Protein AF-A0A530GIB8-F1 (afdb_monomer)

Secondary structure (DSSP, 8-state):
--SSSEEE-S---SS--HHHHHHHHHHT------S-----HHHHHHHHHHH-HHHHHHHHHHHHT-EEETTEEE--HHHHTTS----HIIIIITT-SS-EEE---S----

Sequence (110 aa):
ANGDGAAAVSRFVEKPNVETAQKYLSSGRFYWNAGIFLFRADTMQKALIELQPEIWDTAERAFRSATTDISGLYLPQRFYSAVPSTSIDYAVMEHAQGIAMVTASFRWND

pLDDT: mean 94.39, std 9.51, range [41.53, 98.25]

Mean predicted aligned error: 4.21 Å

Radius of gyration: 17.64 Å; Cα contacts (8 Å, |Δi|>4): 84; chains: 1; bounding box: 39×28×46 Å

Structure (mmCIF, N/CA/C/O backbone):
data_AF-A0A530GIB8-F1
#
_entry.id   AF-A0A530GIB8-F1
#
loop_
_atom_site.group_PDB
_atom_site.id
_atom_site.type_symbol
_atom_site.label_atom_id
_atom_site.label_alt_id
_atom_site.label_comp_id
_atom_site.label_asym_id
_atom_site.label_entity_id
_atom_site.label_seq_id
_atom_site.pdbx_PDB_ins_code
_atom_site.Cartn_x
_atom_site.Cartn_y
_atom_site.Cartn_z
_atom_site.occupancy
_atom_site.B_iso_or_equiv
_atom_site.auth_seq_id
_atom_site.auth_comp_id
_atom_site.auth_asym_id
_atom_site.auth_atom_id
_atom_site.pdbx_PDB_model_num
ATOM 1 N N . ALA A 1 1 ? -19.616 -10.648 17.577 1.00 42.44 1 ALA A N 1
ATOM 2 C CA . ALA A 1 1 ? -18.972 -10.605 16.251 1.00 42.44 1 ALA A CA 1
ATOM 3 C C . ALA A 1 1 ? -18.879 -12.038 15.756 1.00 42.44 1 ALA A C 1
ATOM 5 O O . ALA A 1 1 ? -18.362 -12.874 16.485 1.00 42.44 1 ALA A O 1
ATOM 6 N N . ASN A 1 2 ? -19.495 -12.336 14.614 1.00 41.53 2 ASN A N 1
ATOM 7 C CA . ASN A 1 2 ? -19.593 -13.688 14.069 1.00 41.53 2 ASN A CA 1
ATOM 8 C C . ASN A 1 2 ? -18.306 -14.064 13.311 1.00 41.53 2 ASN A C 1
ATOM 10 O O . ASN A 1 2 ? -17.863 -13.302 12.459 1.00 41.53 2 ASN A O 1
ATOM 14 N N . GLY A 1 3 ? -17.768 -15.251 13.594 1.00 48.38 3 GLY A N 1
ATOM 15 C CA . GLY A 1 3 ? -17.263 -16.178 12.573 1.00 48.38 3 GLY A CA 1
ATOM 16 C C . GLY A 1 3 ? -15.846 -16.010 12.032 1.00 48.38 3 GLY A C 1
ATOM 17 O O . GLY A 1 3 ? -15.020 -16.882 12.268 1.00 48.38 3 GLY A O 1
ATOM 18 N N . ASP A 1 4 ? -15.563 -14.944 11.282 1.00 58.22 4 ASP A N 1
ATOM 19 C CA . ASP A 1 4 ? -14.625 -15.095 10.149 1.00 58.22 4 ASP A CA 1
ATOM 20 C C . ASP A 1 4 ? -13.316 -14.294 10.254 1.00 58.22 4 ASP A C 1
ATOM 22 O O . ASP A 1 4 ? -12.567 -14.192 9.286 1.00 58.22 4 ASP A O 1
ATOM 26 N N . GLY A 1 5 ? -13.013 -13.704 11.415 1.00 78.75 5 GLY A N 1
ATOM 27 C CA . GLY A 1 5 ? -11.735 -13.017 11.679 1.00 78.75 5 GLY A CA 1
ATOM 28 C C . GLY A 1 5 ? -11.465 -11.751 10.847 1.00 78.75 5 GLY A C 1
ATOM 29 O O . GLY A 1 5 ? -10.480 -11.064 11.115 1.00 78.75 5 GLY A O 1
ATOM 30 N N . ALA A 1 6 ? -12.334 -11.426 9.885 1.00 91.06 6 ALA A N 1
ATOM 31 C CA . ALA A 1 6 ? -12.242 -10.267 9.010 1.00 91.06 6 ALA A CA 1
ATOM 32 C C . ALA A 1 6 ? -13.159 -9.120 9.471 1.00 91.06 6 ALA A C 1
ATOM 34 O O . ALA A 1 6 ? -14.313 -9.337 9.842 1.00 91.06 6 ALA A O 1
ATOM 35 N N . ALA A 1 7 ? -12.662 -7.885 9.411 1.00 94.00 7 ALA A N 1
ATOM 36 C CA . ALA A 1 7 ? -13.419 -6.676 9.727 1.00 94.00 7 ALA A CA 1
ATOM 37 C C . ALA A 1 7 ? -13.130 -5.563 8.714 1.00 94.00 7 ALA A C 1
ATOM 39 O O . ALA A 1 7 ? -12.000 -5.411 8.254 1.00 94.00 7 ALA A O 1
ATOM 40 N N . ALA A 1 8 ? -14.146 -4.763 8.383 1.00 96.38 8 ALA A N 1
ATOM 41 C CA . ALA A 1 8 ? -13.954 -3.568 7.566 1.00 96.38 8 ALA A CA 1
ATOM 42 C C . ALA A 1 8 ? -13.130 -2.524 8.336 1.00 96.38 8 ALA 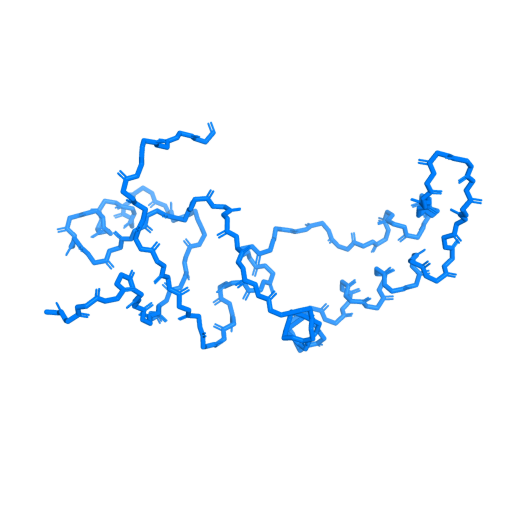A C 1
ATOM 44 O O . ALA A 1 8 ? -13.399 -2.253 9.510 1.00 96.38 8 ALA A O 1
ATOM 45 N N . VAL A 1 9 ? -12.147 -1.924 7.669 1.00 96.69 9 VAL A N 1
ATOM 46 C CA . VAL A 1 9 ? -11.306 -0.871 8.242 1.00 96.69 9 VAL A CA 1
ATOM 47 C C . VAL A 1 9 ? -11.967 0.479 7.985 1.00 96.69 9 VAL A C 1
ATOM 49 O O . VAL A 1 9 ? -12.212 0.854 6.843 1.00 96.69 9 VAL A O 1
ATOM 52 N N . SER A 1 10 ? -12.256 1.222 9.055 1.00 95.69 10 SER A N 1
ATOM 53 C CA . SER A 1 10 ? -12.860 2.559 8.959 1.00 95.69 10 SER A CA 1
ATOM 54 C C . SER A 1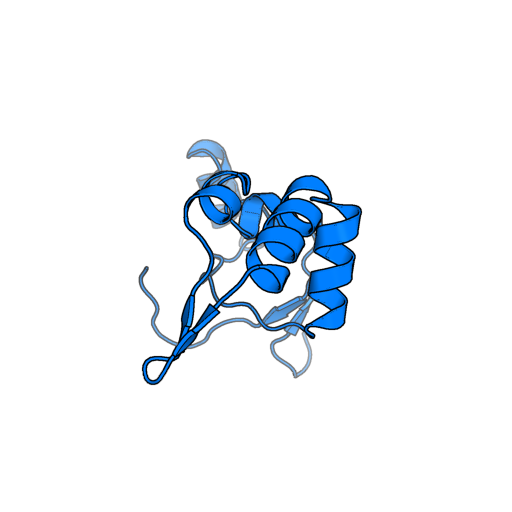 10 ? -11.845 3.655 8.639 1.00 95.69 10 SER A C 1
ATOM 56 O O . SER A 1 10 ? -12.204 4.668 8.045 1.00 95.69 10 SER A O 1
ATOM 58 N N . ARG A 1 11 ? -10.588 3.471 9.055 1.00 94.75 11 ARG A N 1
ATOM 59 C CA . ARG A 1 11 ? -9.473 4.374 8.769 1.00 94.75 11 ARG A CA 1
ATOM 60 C C . ARG A 1 11 ? -8.146 3.637 8.921 1.00 94.75 11 ARG A C 1
ATOM 62 O O . ARG A 1 11 ? -7.963 2.905 9.892 1.00 94.75 11 ARG A O 1
ATOM 69 N N . PHE A 1 12 ? -7.221 3.897 8.005 1.00 97.25 12 PHE A N 1
ATOM 70 C CA . PHE A 1 12 ? -5.818 3.507 8.105 1.00 97.25 12 PHE A CA 1
ATOM 71 C C . PHE A 1 12 ? -4.980 4.742 8.474 1.00 97.25 12 PHE A C 1
ATOM 73 O O . PHE A 1 12 ? -5.293 5.846 8.025 1.00 97.25 12 PHE A O 1
ATOM 80 N N . VAL A 1 13 ? -3.983 4.583 9.348 1.00 96.75 13 VAL A N 1
ATOM 81 C CA . VAL A 1 13 ? -3.096 5.676 9.781 1.00 96.75 13 VAL A CA 1
ATOM 82 C C . VAL A 1 13 ? -1.678 5.144 9.902 1.00 96.75 13 VAL A C 1
ATOM 84 O O . VAL A 1 13 ? -1.418 4.290 10.750 1.00 96.75 13 VAL A O 1
ATOM 87 N N . GLU A 1 14 ? -0.773 5.677 9.095 1.00 96.56 14 GLU A N 1
ATOM 88 C CA . GLU A 1 14 ? 0.638 5.321 9.088 1.00 96.56 14 GLU A CA 1
ATOM 89 C C . GLU A 1 14 ? 1.416 6.226 10.051 1.00 96.56 14 GLU A C 1
ATOM 91 O O . GLU A 1 14 ? 1.438 7.452 9.921 1.00 96.56 14 GLU A O 1
ATOM 96 N N . LYS A 1 15 ? 2.074 5.602 11.037 1.00 95.44 15 LYS A N 1
ATOM 97 C CA . LYS A 1 15 ? 3.002 6.253 11.984 1.00 95.44 15 LYS A CA 1
ATOM 98 C C . LYS A 1 15 ? 2.428 7.515 12.673 1.00 95.44 15 LYS A C 1
ATOM 100 O O . LYS A 1 15 ? 2.947 8.618 12.486 1.00 95.44 15 LYS A O 1
ATOM 105 N N . PRO A 1 16 ? 1.381 7.380 13.516 1.00 96.81 16 PRO A N 1
ATOM 106 C CA . PRO A 1 16 ? 0.863 8.500 14.302 1.00 96.81 16 PRO A CA 1
ATOM 107 C C . PRO A 1 16 ? 1.905 9.030 15.302 1.00 96.81 16 PRO A C 1
ATOM 109 O O . PRO A 1 16 ? 2.779 8.294 15.760 1.00 96.81 16 PRO A O 1
ATOM 112 N N . ASN A 1 17 ? 1.764 10.295 15.717 1.00 97.94 17 ASN A N 1
ATOM 113 C CA . ASN A 1 17 ? 2.554 10.832 16.830 1.00 97.94 17 ASN A CA 1
ATOM 114 C C . ASN A 1 17 ? 2.227 10.126 18.160 1.00 97.94 17 ASN A C 1
ATOM 116 O O . ASN A 1 17 ? 1.211 9.436 18.291 1.00 97.94 17 ASN A O 1
ATOM 120 N N . VAL A 1 18 ? 3.087 10.320 19.162 1.00 98.06 18 VAL A N 1
ATOM 121 C CA . VAL A 1 18 ? 3.002 9.621 20.454 1.00 98.06 18 VAL A CA 1
ATOM 122 C C . VAL A 1 18 ? 1.664 9.868 21.153 1.00 98.06 18 VAL A C 1
ATOM 124 O O . VAL A 1 18 ? 1.050 8.912 21.632 1.00 98.06 18 VAL A O 1
ATOM 127 N N . GLU A 1 19 ? 1.164 11.109 21.177 1.00 98.25 19 GLU A N 1
ATOM 128 C CA . GLU A 1 19 ? -0.112 11.407 21.839 1.00 98.25 19 GLU A CA 1
ATOM 129 C C . GLU A 1 19 ? -1.285 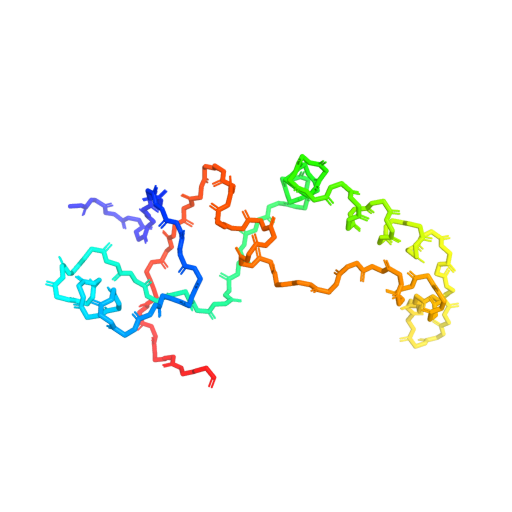10.691 21.155 1.00 98.25 19 GLU A C 1
ATOM 131 O O . GLU A 1 19 ? -2.218 10.219 21.809 1.00 98.25 19 GLU A O 1
ATOM 136 N N . THR A 1 20 ? -1.252 10.594 19.827 1.00 97.50 20 THR A N 1
ATOM 137 C CA . THR A 1 20 ? -2.286 9.919 19.038 1.00 97.50 20 THR A CA 1
ATOM 138 C C . THR A 1 20 ? -2.194 8.402 19.183 1.00 97.50 20 THR A C 1
ATOM 140 O O . THR A 1 20 ? -3.219 7.751 19.384 1.00 97.50 20 THR A O 1
ATOM 143 N N . ALA A 1 21 ? -0.987 7.833 19.180 1.00 97.56 21 ALA A N 1
ATOM 144 C CA . ALA A 1 21 ? -0.767 6.406 19.403 1.00 97.56 21 ALA A CA 1
ATOM 145 C C . ALA A 1 21 ? -1.314 5.947 20.769 1.00 97.56 21 ALA A C 1
ATOM 147 O O . ALA A 1 21 ? -1.991 4.922 20.863 1.00 97.56 21 ALA A O 1
ATOM 148 N N . GLN A 1 22 ? -1.108 6.741 21.826 1.00 98.06 22 GLN A N 1
ATOM 149 C CA . GLN A 1 22 ? -1.660 6.461 23.158 1.00 98.06 22 GLN A CA 1
ATOM 150 C C . GLN A 1 22 ? -3.197 6.464 23.169 1.00 98.06 22 GLN A C 1
ATOM 152 O O . GLN A 1 22 ? -3.825 5.612 23.807 1.00 98.06 22 GLN A O 1
ATOM 157 N N . LYS A 1 23 ? -3.830 7.385 22.429 1.00 97.94 23 LYS A N 1
ATOM 158 C CA . LYS A 1 23 ? -5.293 7.401 22.242 1.00 97.94 23 LYS A CA 1
ATOM 159 C C . LYS A 1 23 ? -5.783 6.170 21.481 1.00 97.94 23 LYS A C 1
ATOM 161 O O . LYS A 1 23 ? -6.819 5.611 21.829 1.00 97.94 23 LYS A O 1
ATOM 166 N N . TYR A 1 24 ? -5.048 5.726 20.466 1.00 97.31 24 TYR A N 1
ATOM 167 C CA . TYR A 1 24 ? -5.394 4.530 19.699 1.00 97.31 24 TYR A CA 1
ATOM 168 C C . TYR A 1 24 ? -5.353 3.280 20.574 1.00 97.31 24 TYR A C 1
ATOM 170 O O . TYR A 1 24 ? -6.353 2.560 20.638 1.00 97.31 24 TYR A O 1
ATOM 178 N N . LEU A 1 25 ? -4.266 3.097 21.329 1.00 96.31 25 LEU A N 1
ATOM 179 C CA . LEU A 1 25 ? -4.097 1.979 22.254 1.00 96.31 25 LEU A CA 1
ATOM 180 C C . LEU A 1 25 ? -5.182 1.966 23.340 1.00 96.31 25 LEU A C 1
ATOM 182 O O . LEU A 1 25 ? -5.858 0.958 23.522 1.00 96.31 25 LEU A O 1
ATOM 186 N N . SER A 1 26 ? -5.400 3.098 24.018 1.00 97.38 26 SER A N 1
ATOM 187 C CA . SER A 1 26 ? -6.416 3.198 25.081 1.00 97.38 26 SER A CA 1
ATOM 188 C C . SER A 1 26 ? -7.846 2.994 24.577 1.00 97.38 26 SER A C 1
ATOM 190 O O . SER A 1 26 ? -8.698 2.527 25.328 1.00 97.38 26 SER A O 1
ATOM 192 N N . SER A 1 27 ? -8.126 3.308 23.308 1.00 96.75 27 SER A N 1
ATOM 193 C CA . SER A 1 27 ? -9.459 3.114 22.737 1.00 96.75 27 SER A CA 1
ATOM 194 C C . SER A 1 27 ? -9.827 1.645 22.509 1.00 96.75 27 SER A C 1
ATOM 196 O O . SER A 1 27 ? -11.016 1.346 22.404 1.00 96.75 27 SER A O 1
ATOM 198 N N . GLY A 1 28 ? -8.835 0.754 22.361 1.00 94.75 28 GLY A N 1
ATOM 199 C CA . GLY A 1 28 ? -9.034 -0.653 21.994 1.00 94.75 28 GLY A CA 1
ATOM 200 C C . GLY A 1 28 ? -9.639 -0.879 20.601 1.00 94.75 28 GLY A C 1
ATOM 201 O O . GLY A 1 28 ? -10.054 -1.992 20.295 1.00 94.75 28 GLY A O 1
ATOM 202 N N . ARG A 1 29 ? -9.734 0.167 19.764 1.00 94.44 29 ARG A N 1
ATOM 203 C CA . ARG A 1 29 ? -10.354 0.117 18.424 1.00 94.44 29 ARG A CA 1
ATOM 204 C C . ARG A 1 29 ? -9.353 0.158 17.271 1.00 94.44 29 ARG A C 1
ATOM 206 O O . ARG A 1 29 ? -9.766 0.155 16.116 1.00 94.44 29 ARG A O 1
ATOM 213 N N . PHE A 1 30 ? -8.064 0.238 17.579 1.00 96.19 30 PHE A N 1
ATOM 214 C CA . PHE A 1 30 ? -6.987 0.264 16.597 1.00 96.19 30 PHE A CA 1
ATOM 215 C C . PHE A 1 30 ? -6.132 -0.988 16.735 1.00 96.19 30 PHE A C 1
ATOM 217 O O . PHE A 1 30 ? -5.929 -1.496 17.837 1.00 96.19 30 PHE A O 1
ATOM 224 N N . TYR A 1 31 ? -5.619 -1.444 15.601 1.00 95.62 31 TYR A N 1
ATOM 225 C CA . TYR A 1 31 ? -4.718 -2.580 15.485 1.00 95.62 31 TYR A CA 1
ATOM 226 C C . TYR A 1 31 ? -3.436 -2.110 14.802 1.00 95.62 31 TYR A C 1
ATOM 228 O O . TYR A 1 31 ? -3.471 -1.184 13.990 1.00 95.62 31 TYR A O 1
ATOM 236 N N . TRP A 1 32 ? -2.310 -2.742 15.126 1.00 96.38 32 TRP A N 1
ATOM 237 C CA . TRP A 1 32 ? -1.069 -2.516 14.390 1.00 96.38 32 TRP A CA 1
ATOM 238 C C . TRP A 1 32 ? -1.171 -3.110 12.985 1.00 96.38 32 TRP A C 1
ATOM 240 O O . TRP A 1 32 ? -1.643 -4.236 12.817 1.00 96.38 32 TRP A O 1
ATOM 250 N N . ASN A 1 33 ? -0.709 -2.360 11.984 1.00 96.56 33 ASN A N 1
ATOM 251 C CA . ASN A 1 33 ? -0.467 -2.913 10.660 1.00 96.56 33 ASN A CA 1
ATOM 252 C C . ASN A 1 33 ? 0.802 -3.778 10.702 1.00 96.56 33 ASN A C 1
ATOM 254 O O . ASN A 1 33 ? 1.863 -3.283 11.065 1.00 96.56 33 ASN A O 1
ATOM 258 N N . ALA A 1 34 ? 0.697 -5.049 10.308 1.00 95.81 34 ALA A N 1
ATOM 259 C CA . ALA A 1 34 ? 1.824 -5.985 10.286 1.00 95.81 34 ALA A CA 1
ATOM 260 C C . ALA A 1 34 ? 2.712 -5.857 9.029 1.00 95.81 34 ALA A C 1
ATOM 262 O O . ALA A 1 34 ? 3.661 -6.622 8.876 1.00 95.81 34 ALA A O 1
ATOM 263 N N . GLY A 1 35 ? 2.366 -4.962 8.093 1.00 95.75 35 GLY A N 1
ATOM 264 C CA . GLY A 1 35 ? 3.052 -4.823 6.802 1.00 95.75 35 GLY A CA 1
ATOM 265 C C . GLY A 1 35 ? 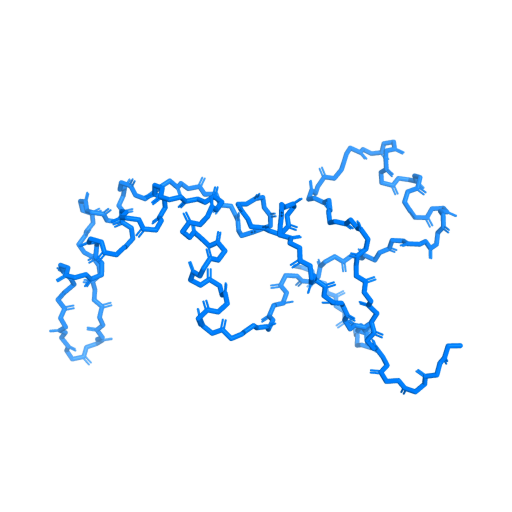2.742 -5.949 5.807 1.00 95.75 35 GLY A C 1
ATOM 266 O O . GLY A 1 35 ? 3.440 -6.106 4.808 1.00 95.75 35 GLY A O 1
ATOM 267 N N . ILE A 1 36 ? 1.704 -6.748 6.072 1.00 96.06 36 ILE A N 1
ATOM 268 C CA . ILE A 1 36 ? 1.273 -7.863 5.223 1.00 96.06 36 ILE A CA 1
ATOM 269 C C . ILE A 1 36 ? -0.033 -7.477 4.537 1.00 96.06 36 ILE A C 1
ATOM 271 O O . ILE A 1 36 ? -1.033 -7.199 5.198 1.00 96.06 36 ILE A O 1
ATOM 275 N N . PHE A 1 37 ? -0.038 -7.530 3.208 1.00 97.00 37 PHE A N 1
ATOM 276 C CA . PHE A 1 37 ? -1.198 -7.191 2.392 1.00 97.00 37 PHE A CA 1
ATOM 277 C C . PHE A 1 37 ? -1.573 -8.344 1.465 1.00 97.00 37 PHE A C 1
ATOM 279 O O . PHE A 1 37 ? -0.710 -9.032 0.922 1.00 97.00 37 PHE A O 1
ATOM 286 N N . LEU A 1 38 ? -2.876 -8.519 1.250 1.00 96.81 38 LEU A N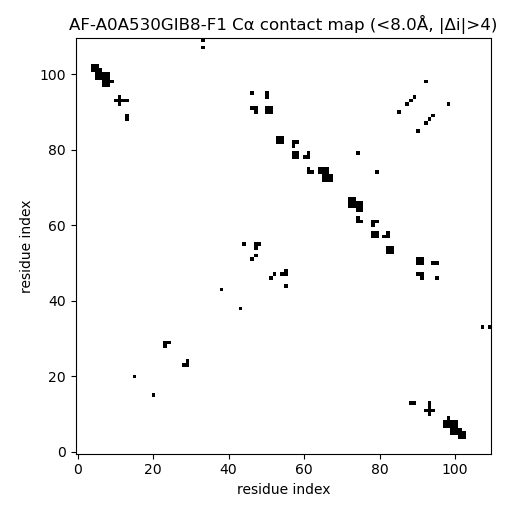 1
ATOM 287 C CA . LEU A 1 38 ? -3.420 -9.418 0.241 1.00 96.81 38 LEU A CA 1
ATOM 288 C C . LEU A 1 38 ? -4.456 -8.661 -0.583 1.00 96.81 38 LEU A C 1
ATOM 290 O O . LEU A 1 38 ? -5.423 -8.123 -0.049 1.00 96.81 38 LEU A O 1
ATOM 294 N N . PHE A 1 39 ? -4.258 -8.637 -1.894 1.00 97.06 39 PHE A N 1
ATOM 295 C CA . PHE A 1 39 ? -5.148 -7.972 -2.833 1.00 97.06 39 PHE A CA 1
ATOM 296 C C . PHE A 1 39 ? -5.051 -8.637 -4.201 1.00 97.06 39 PHE A C 1
ATOM 298 O O . PHE A 1 39 ? -4.059 -9.286 -4.536 1.00 97.06 39 PHE A O 1
ATOM 305 N N . ARG A 1 40 ? -6.083 -8.449 -5.025 1.00 97.88 40 ARG A N 1
ATOM 306 C CA . ARG A 1 40 ? -5.979 -8.781 -6.444 1.00 97.88 40 ARG A CA 1
ATOM 307 C C . ARG A 1 40 ? -5.078 -7.764 -7.141 1.00 97.88 40 ARG A C 1
ATOM 309 O O . ARG A 1 40 ? -5.147 -6.570 -6.845 1.00 97.88 40 ARG A O 1
ATOM 316 N N . ALA A 1 41 ? -4.287 -8.231 -8.103 1.00 98.00 41 ALA A N 1
ATOM 317 C CA . ALA A 1 41 ? -3.383 -7.375 -8.868 1.00 98.00 41 ALA A CA 1
ATOM 318 C C . ALA A 1 41 ? -4.121 -6.229 -9.585 1.00 98.00 41 ALA A C 1
ATOM 320 O O . ALA A 1 41 ? -3.656 -5.094 -9.570 1.00 98.00 41 ALA A O 1
ATOM 321 N N . ASP A 1 42 ? -5.305 -6.498 -10.144 1.00 97.94 42 ASP A N 1
ATOM 322 C CA . ASP A 1 42 ? -6.114 -5.489 -10.834 1.00 97.94 42 ASP A CA 1
ATOM 323 C C . ASP A 1 42 ? -6.719 -4.446 -9.880 1.00 97.94 42 ASP A C 1
ATOM 325 O O . ASP A 1 42 ? -6.850 -3.280 -10.247 1.00 97.94 42 ASP A O 1
ATOM 329 N N . THR A 1 43 ? -7.054 -4.830 -8.646 1.00 97.56 43 THR A N 1
ATOM 330 C CA . THR A 1 43 ? -7.489 -3.881 -7.609 1.00 97.56 43 THR A CA 1
ATOM 331 C C . THR A 1 43 ? -6.361 -2.923 -7.232 1.00 97.56 43 THR A C 1
ATOM 333 O O . THR A 1 43 ? -6.586 -1.716 -7.192 1.00 97.56 43 THR A O 1
ATOM 336 N N . MET A 1 44 ? -5.146 -3.433 -7.001 1.00 97.62 44 MET A N 1
ATOM 337 C CA . MET A 1 44 ? -3.996 -2.584 -6.663 1.00 97.62 44 MET A CA 1
ATOM 338 C C . MET A 1 44 ? -3.584 -1.687 -7.832 1.00 97.62 44 MET A C 1
ATOM 340 O O . MET A 1 44 ? -3.309 -0.510 -7.630 1.00 97.62 44 MET A O 1
ATOM 344 N N . GLN A 1 45 ? -3.613 -2.208 -9.062 1.00 97.56 45 GLN A N 1
ATOM 345 C CA . GLN A 1 45 ? -3.392 -1.404 -10.264 1.00 97.56 45 GLN A CA 1
ATOM 346 C C . GLN A 1 45 ? -4.366 -0.221 -10.332 1.00 97.56 45 GLN A C 1
ATOM 348 O O . GLN A 1 45 ? -3.932 0.910 -10.528 1.00 97.56 45 GLN A O 1
ATOM 353 N N . LYS A 1 46 ? -5.674 -0.457 -10.151 1.00 98.06 46 LYS A N 1
ATOM 354 C CA . LYS A 1 46 ? -6.678 0.620 -10.159 1.00 98.06 46 LYS A CA 1
ATOM 355 C C . LYS A 1 46 ? -6.413 1.654 -9.068 1.00 98.06 46 LYS A C 1
ATOM 357 O O . LYS A 1 46 ? -6.442 2.844 -9.360 1.00 98.06 46 LYS A O 1
ATOM 362 N N . ALA A 1 47 ? -6.105 1.201 -7.852 1.00 97.69 47 ALA A N 1
ATOM 363 C CA . ALA A 1 47 ? -5.796 2.088 -6.736 1.00 97.69 47 ALA A CA 1
ATOM 364 C C . ALA A 1 47 ? -4.555 2.953 -7.012 1.00 97.69 47 ALA A C 1
ATOM 366 O O . ALA A 1 47 ? -4.585 4.150 -6.754 1.00 97.69 47 ALA A O 1
ATOM 367 N N . LEU A 1 48 ? -3.490 2.384 -7.588 1.00 97.94 48 LEU A N 1
ATOM 368 C CA . LEU A 1 48 ? -2.293 3.138 -7.975 1.00 97.94 48 LEU A CA 1
ATOM 369 C C . LEU A 1 48 ? -2.579 4.146 -9.091 1.00 97.94 48 LEU A C 1
ATOM 371 O O . LEU A 1 48 ? -2.125 5.278 -8.997 1.00 97.94 48 LEU A O 1
ATOM 375 N N . ILE A 1 49 ? -3.349 3.775 -10.117 1.00 98.06 49 ILE A N 1
ATOM 376 C CA . ILE A 1 49 ? -3.730 4.701 -11.197 1.00 98.06 49 ILE A CA 1
ATOM 377 C C . ILE A 1 49 ? -4.532 5.890 -10.648 1.00 98.06 49 ILE A C 1
ATOM 379 O O . ILE A 1 49 ? -4.326 7.020 -11.082 1.00 98.06 49 ILE A O 1
ATOM 383 N N . GLU A 1 50 ? -5.443 5.646 -9.705 1.00 97.88 50 GLU A N 1
ATOM 384 C CA . GLU A 1 50 ? -6.302 6.683 -9.128 1.00 97.88 50 GLU A CA 1
ATOM 385 C C . GLU A 1 50 ? -5.563 7.574 -8.120 1.00 97.88 50 GLU A C 1
ATOM 387 O O . GLU A 1 50 ? -5.668 8.797 -8.180 1.00 97.88 50 GLU A O 1
ATOM 392 N N . LEU A 1 51 ? -4.820 6.967 -7.193 1.00 97.94 51 LEU A N 1
ATOM 393 C CA . LEU A 1 51 ? -4.227 7.661 -6.047 1.00 97.94 51 LEU A CA 1
ATOM 394 C C . LEU A 1 51 ? -2.805 8.156 -6.321 1.00 97.94 51 LEU A C 1
ATOM 396 O O . LEU A 1 51 ? -2.374 9.143 -5.732 1.00 97.94 51 LEU A O 1
ATOM 400 N N . GLN A 1 52 ? -2.060 7.452 -7.174 1.00 97.75 52 GLN A N 1
ATOM 401 C CA . GLN A 1 52 ? -0.625 7.653 -7.400 1.00 97.75 52 GLN A CA 1
ATOM 402 C C . GLN A 1 52 ? -0.249 7.499 -8.887 1.00 97.75 52 GLN A C 1
ATOM 404 O O . GLN A 1 52 ? 0.633 6.696 -9.224 1.00 97.75 52 GLN A O 1
ATOM 409 N N . PRO A 1 53 ? -0.888 8.252 -9.805 1.00 97.94 53 PRO A N 1
ATOM 410 C CA . PRO A 1 53 ? -0.694 8.078 -11.246 1.00 97.94 53 PRO A CA 1
ATOM 411 C C . PRO A 1 53 ? 0.770 8.237 -11.680 1.00 97.94 53 PRO A C 1
ATOM 413 O O . PRO A 1 53 ? 1.231 7.514 -12.557 1.00 97.94 53 PRO A O 1
ATOM 416 N N . GLU A 1 54 ? 1.539 9.117 -11.030 1.00 98.00 54 GLU A N 1
ATOM 417 C CA . GLU A 1 54 ? 2.967 9.288 -11.326 1.00 98.00 54 GLU A CA 1
ATOM 418 C C . GLU A 1 54 ? 3.787 8.031 -10.995 1.00 98.00 54 GLU A C 1
ATOM 420 O O . GLU A 1 54 ? 4.633 7.623 -11.796 1.00 98.00 54 GLU A O 1
ATOM 425 N N . ILE A 1 55 ? 3.518 7.380 -9.855 1.00 98.12 55 ILE A N 1
ATOM 426 C CA . ILE A 1 55 ? 4.159 6.106 -9.491 1.00 98.12 55 ILE A CA 1
ATOM 427 C C . ILE A 1 55 ? 3.801 5.044 -10.524 1.00 98.12 55 ILE A C 1
ATOM 429 O O . ILE A 1 55 ? 4.691 4.351 -11.013 1.00 98.12 55 ILE A O 1
ATOM 433 N N . TRP A 1 56 ? 2.520 4.939 -10.889 1.00 98.12 56 TRP A N 1
ATOM 434 C CA . TRP A 1 56 ? 2.066 3.977 -11.890 1.00 98.12 56 TRP A CA 1
ATOM 435 C C . TRP A 1 56 ? 2.772 4.181 -13.237 1.00 98.12 56 TRP A C 1
ATOM 437 O O . TRP A 1 56 ? 3.398 3.256 -13.756 1.00 98.12 56 TRP A O 1
ATOM 447 N N . ASP A 1 57 ? 2.737 5.397 -13.781 1.00 98.12 57 ASP A N 1
ATOM 448 C CA . ASP A 1 57 ? 3.265 5.696 -15.113 1.00 98.12 57 ASP A CA 1
ATOM 449 C C . ASP A 1 57 ? 4.786 5.527 -15.200 1.00 98.12 57 ASP A C 1
ATOM 451 O O . ASP A 1 57 ? 5.314 5.065 -16.219 1.00 98.12 57 ASP A O 1
ATOM 455 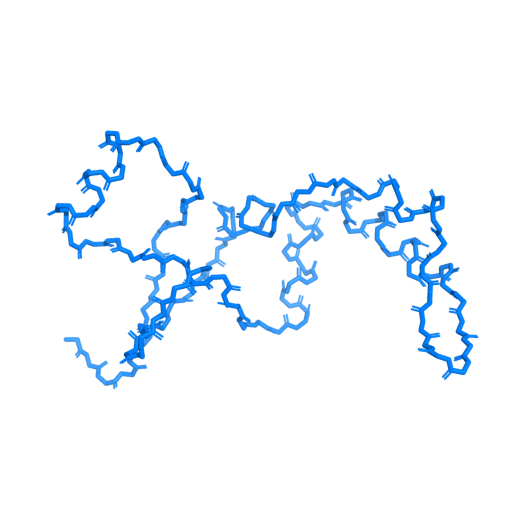N N . THR A 1 58 ? 5.516 5.914 -14.152 1.00 97.81 58 THR A N 1
ATOM 456 C CA . THR A 1 58 ? 6.978 5.769 -14.106 1.00 97.81 58 THR A CA 1
ATOM 457 C C . THR A 1 58 ? 7.390 4.311 -13.906 1.00 97.81 58 THR A C 1
ATOM 459 O O . THR A 1 58 ? 8.281 3.835 -14.620 1.00 97.81 58 THR A O 1
ATOM 462 N N . ALA A 1 59 ? 6.708 3.571 -13.025 1.00 97.44 59 ALA A N 1
ATOM 463 C CA . ALA A 1 59 ? 6.961 2.150 -12.801 1.00 97.44 59 ALA A CA 1
ATOM 464 C C . ALA A 1 59 ? 6.630 1.308 -14.043 1.00 97.44 59 ALA A C 1
ATOM 466 O O . ALA A 1 59 ? 7.445 0.480 -14.452 1.00 97.44 59 ALA A O 1
ATOM 467 N N . GLU A 1 60 ? 5.500 1.568 -14.705 1.00 97.75 60 GLU A N 1
ATOM 468 C CA . GLU A 1 60 ? 5.107 0.909 -15.957 1.00 97.75 60 GLU A CA 1
ATOM 469 C C . GLU A 1 60 ? 6.145 1.163 -17.061 1.00 97.75 60 GLU A C 1
ATOM 471 O O . GLU A 1 60 ? 6.527 0.257 -17.804 1.00 97.75 60 GLU A O 1
ATOM 476 N N . ARG A 1 61 ? 6.677 2.388 -17.152 1.00 97.75 61 ARG A N 1
ATOM 477 C CA . ARG A 1 61 ? 7.726 2.733 -18.123 1.00 97.75 61 ARG A CA 1
ATOM 478 C C . ARG A 1 61 ? 9.044 2.017 -17.832 1.00 97.75 61 ARG A C 1
ATOM 480 O O . ARG A 1 61 ? 9.706 1.560 -18.770 1.00 97.75 61 ARG A O 1
ATOM 487 N N . ALA A 1 62 ? 9.417 1.900 -16.557 1.00 97.88 62 ALA A N 1
ATOM 488 C CA . ALA A 1 62 ? 10.579 1.125 -16.132 1.00 97.88 62 ALA A CA 1
ATOM 489 C C . ALA A 1 62 ? 10.399 -0.363 -16.464 1.00 97.88 62 ALA A C 1
ATOM 491 O O . ALA A 1 62 ? 11.302 -0.966 -17.042 1.00 97.88 62 ALA A O 1
ATOM 492 N N . PHE A 1 63 ? 9.219 -0.921 -16.181 1.00 97.19 63 PHE A N 1
ATOM 493 C CA . PHE A 1 63 ? 8.869 -2.312 -16.459 1.00 97.19 63 PHE A CA 1
ATOM 494 C C . PHE A 1 63 ? 8.877 -2.637 -17.957 1.00 97.19 63 PHE A C 1
ATOM 496 O O . PHE A 1 63 ? 9.503 -3.605 -18.374 1.00 97.19 63 PHE A O 1
ATOM 503 N N . ARG A 1 64 ? 8.281 -1.789 -18.803 1.00 97.56 64 ARG A N 1
ATOM 504 C CA . ARG A 1 64 ? 8.315 -1.960 -20.271 1.00 97.56 64 ARG A CA 1
ATOM 505 C C . ARG A 1 64 ? 9.713 -1.883 -20.869 1.00 97.56 64 ARG A C 1
ATOM 507 O O . ARG A 1 64 ? 9.948 -2.405 -21.954 1.00 97.56 64 ARG A O 1
ATOM 514 N N . SER A 1 65 ? 10.619 -1.200 -20.180 1.00 97.31 65 SER A N 1
ATOM 515 C CA . SER A 1 65 ? 12.017 -1.070 -20.584 1.00 97.31 65 SER A CA 1
ATOM 516 C C . SER A 1 65 ? 12.910 -2.136 -19.954 1.00 97.31 65 SER A C 1
ATOM 518 O O . SER A 1 65 ? 14.131 -2.062 -20.103 1.00 97.31 65 SER A O 1
ATOM 520 N N . ALA A 1 66 ? 12.327 -3.077 -19.209 1.00 97.44 66 ALA A N 1
ATOM 521 C CA . ALA A 1 66 ? 13.073 -4.092 -18.503 1.00 97.44 66 ALA A CA 1
ATOM 522 C C . ALA A 1 66 ? 13.761 -5.051 -19.468 1.00 97.44 66 ALA A C 1
ATOM 524 O O . ALA A 1 66 ? 13.216 -5.449 -20.499 1.00 97.44 66 ALA A O 1
ATOM 525 N N . THR A 1 67 ? 14.972 -5.442 -19.101 1.00 96.38 67 THR A N 1
ATOM 526 C CA . THR A 1 67 ? 15.716 -6.493 -19.789 1.00 96.38 67 THR A CA 1
ATOM 527 C C . THR A 1 67 ? 15.597 -7.779 -18.993 1.00 96.38 67 THR A C 1
ATOM 529 O O . THR A 1 67 ? 15.579 -7.749 -17.764 1.00 96.38 67 THR A O 1
ATOM 532 N N . THR A 1 68 ? 15.520 -8.910 -19.686 1.00 96.31 68 THR A N 1
ATOM 533 C CA . THR A 1 68 ? 15.530 -10.232 -19.051 1.00 96.31 68 THR A CA 1
ATOM 534 C C . THR A 1 68 ? 16.841 -10.932 -19.372 1.00 96.31 68 THR A C 1
ATOM 536 O O . THR A 1 68 ? 17.274 -10.917 -20.524 1.00 96.31 68 THR A O 1
ATOM 539 N N . ASP A 1 69 ? 17.450 -11.558 -18.373 1.00 92.12 69 ASP A N 1
ATOM 540 C CA . ASP A 1 69 ? 18.564 -12.487 -18.547 1.00 92.12 69 ASP A CA 1
ATOM 541 C C . ASP A 1 69 ? 18.320 -13.783 -17.749 1.00 92.12 69 ASP A C 1
ATOM 543 O O . ASP A 1 69 ? 17.213 -14.035 -17.271 1.00 92.12 69 ASP A O 1
ATOM 547 N N . ILE A 1 70 ? 19.345 -14.633 -17.629 1.00 89.31 70 ILE A N 1
ATOM 548 C CA . ILE A 1 70 ? 19.260 -15.927 -16.929 1.00 89.31 70 ILE A CA 1
ATOM 549 C C . ILE A 1 70 ? 18.857 -15.761 -15.451 1.00 89.31 70 ILE A C 1
ATOM 551 O O . ILE A 1 70 ? 18.233 -16.654 -14.881 1.00 89.31 70 ILE A O 1
ATOM 555 N N . SER A 1 71 ? 19.201 -14.635 -14.831 1.00 91.31 71 SER A N 1
ATOM 556 C CA . SER A 1 71 ? 18.965 -14.341 -13.417 1.00 91.31 71 SER A CA 1
ATOM 557 C C . SER A 1 71 ? 17.661 -13.593 -13.130 1.00 91.31 71 SER A C 1
ATOM 559 O O . SER A 1 71 ? 17.270 -13.511 -11.965 1.00 91.31 71 SER A O 1
ATOM 561 N N . GLY A 1 72 ? 16.946 -13.107 -14.152 1.00 94.38 72 GLY A N 1
ATOM 562 C CA . GLY A 1 72 ? 15.600 -12.555 -13.991 1.00 94.38 72 GLY A CA 1
ATOM 563 C C . GLY A 1 72 ? 15.319 -11.301 -14.814 1.00 94.38 72 GLY A C 1
ATOM 564 O O . GLY A 1 72 ? 15.915 -11.073 -15.865 1.00 94.38 72 GLY A O 1
ATOM 565 N N . LEU A 1 73 ? 14.358 -10.506 -14.333 1.00 96.12 73 LEU A N 1
ATOM 566 C CA . LEU A 1 73 ? 13.901 -9.263 -14.952 1.00 96.12 73 LEU A CA 1
ATOM 567 C C . LEU A 1 73 ? 14.519 -8.053 -14.239 1.00 96.12 73 LEU A C 1
ATOM 569 O O . LEU A 1 73 ? 14.356 -7.886 -13.032 1.00 96.12 73 LEU A O 1
ATOM 573 N N . TYR A 1 74 ? 15.193 -7.191 -14.999 1.00 96.25 74 TYR A N 1
ATOM 574 C CA . TYR A 1 74 ? 15.941 -6.045 -14.487 1.00 96.25 74 TYR A CA 1
ATOM 575 C C . TYR A 1 74 ? 15.348 -4.738 -14.995 1.00 96.25 74 TYR A C 1
ATOM 577 O O . TYR A 1 74 ? 15.295 -4.486 -16.200 1.00 96.25 74 TYR A O 1
ATOM 585 N N . LEU A 1 75 ? 14.941 -3.878 -14.062 1.00 97.25 75 LEU A N 1
ATOM 586 C CA . LEU A 1 75 ? 14.465 -2.533 -14.368 1.00 97.25 75 LEU A CA 1
ATOM 587 C C . LEU A 1 75 ? 15.670 -1.608 -14.616 1.00 97.25 75 LEU A C 1
ATOM 589 O O . LEU A 1 75 ? 16.565 -1.547 -13.769 1.00 97.25 75 LEU A O 1
ATOM 593 N N . PRO A 1 76 ? 15.729 -0.852 -15.730 1.00 96.38 76 PRO A N 1
ATOM 594 C CA . PRO A 1 76 ? 16.846 0.049 -15.978 1.00 96.38 76 PRO A CA 1
ATOM 595 C C . PRO A 1 76 ? 16.912 1.137 -14.906 1.00 96.38 76 PRO A C 1
ATOM 597 O O . PRO A 1 76 ? 15.934 1.860 -14.702 1.00 96.38 76 PRO A O 1
ATOM 600 N N . GLN A 1 77 ? 18.085 1.307 -14.286 1.00 96.06 77 GLN A N 1
ATOM 601 C CA . GLN A 1 77 ? 18.289 2.246 -13.175 1.00 96.06 77 GLN A CA 1
ATOM 602 C C . GLN A 1 77 ? 17.732 3.639 -13.476 1.00 96.06 77 GLN A C 1
ATOM 604 O O . GLN A 1 77 ? 17.000 4.175 -12.657 1.00 96.06 77 GLN A O 1
ATOM 609 N N . ARG A 1 78 ? 18.004 4.186 -14.671 1.00 95.75 78 ARG A N 1
ATOM 610 C CA . ARG A 1 78 ? 17.534 5.522 -15.088 1.00 95.75 78 ARG A CA 1
ATOM 611 C C . ARG A 1 78 ? 16.015 5.709 -15.004 1.00 95.75 78 ARG A C 1
ATOM 613 O O . ARG A 1 78 ? 15.556 6.830 -14.829 1.00 95.75 78 ARG A O 1
ATOM 620 N N . PHE A 1 79 ? 15.245 4.640 -15.215 1.00 96.69 79 PHE A N 1
ATOM 621 C CA . PHE A 1 79 ? 13.785 4.693 -15.206 1.00 96.69 79 PHE A CA 1
ATOM 622 C C . PHE A 1 79 ? 13.243 4.363 -13.826 1.00 96.69 79 PHE A C 1
ATOM 624 O O . PHE A 1 79 ? 12.344 5.048 -13.355 1.00 96.69 79 PHE A O 1
ATOM 631 N N . TYR A 1 80 ? 13.822 3.368 -13.153 1.00 96.94 80 TYR A N 1
ATOM 632 C CA . TYR A 1 80 ? 13.397 3.018 -11.805 1.00 96.94 80 TYR A CA 1
ATOM 633 C C . TYR A 1 80 ? 13.699 4.131 -10.792 1.00 96.94 80 TYR A C 1
ATOM 635 O O . TYR A 1 80 ? 12.876 4.416 -9.933 1.00 96.94 80 TYR A O 1
ATOM 643 N N . SER A 1 81 ? 14.828 4.835 -10.933 1.00 97.31 81 SER A N 1
ATOM 644 C CA . SER A 1 81 ? 15.181 5.967 -10.064 1.00 97.31 81 SER A CA 1
ATOM 645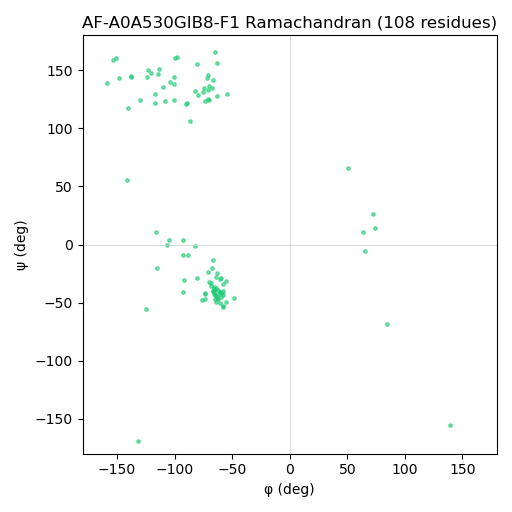 C C . SER A 1 81 ? 14.262 7.181 -10.217 1.00 97.31 81 SER A C 1
ATOM 647 O O . SER A 1 81 ? 14.351 8.101 -9.413 1.00 97.31 81 SER A O 1
ATOM 649 N N . ALA A 1 82 ? 13.437 7.219 -11.266 1.00 97.00 82 ALA A N 1
ATOM 650 C CA . ALA A 1 82 ? 12.440 8.265 -11.470 1.00 97.00 82 ALA A CA 1
ATOM 651 C C . ALA A 1 82 ? 11.098 7.940 -10.796 1.00 97.00 82 ALA A C 1
ATOM 653 O O . ALA A 1 82 ? 10.231 8.807 -10.758 1.00 97.00 82 ALA A O 1
ATOM 654 N N . VAL A 1 83 ? 10.912 6.717 -10.282 1.00 98.06 83 VAL A N 1
ATOM 655 C CA . VAL A 1 83 ? 9.703 6.346 -9.543 1.00 98.06 83 VAL A CA 1
ATOM 656 C C . VAL A 1 83 ? 9.720 7.059 -8.188 1.00 98.06 83 VAL A C 1
ATOM 658 O O . VAL A 1 83 ? 10.699 6.909 -7.448 1.00 98.06 83 VAL A O 1
ATOM 661 N N . PRO A 1 84 ? 8.670 7.823 -7.829 1.00 97.88 84 PRO A N 1
ATOM 662 C CA . PRO A 1 84 ? 8.586 8.451 -6.518 1.00 97.88 84 PRO A CA 1
ATOM 663 C C . PRO A 1 84 ? 8.737 7.427 -5.386 1.00 97.88 84 PRO A C 1
ATOM 665 O O . PRO A 1 84 ? 8.064 6.397 -5.355 1.00 97.88 84 PRO A O 1
ATOM 668 N N . SER A 1 85 ? 9.629 7.720 -4.438 1.00 97.38 85 SER A N 1
ATOM 669 C CA . SER A 1 85 ? 9.904 6.842 -3.300 1.00 97.38 85 SER A CA 1
ATOM 670 C C . SER A 1 85 ? 8.933 7.130 -2.159 1.00 97.38 85 SER A C 1
ATOM 672 O O . SER A 1 85 ? 9.079 8.122 -1.448 1.00 97.38 85 SER A O 1
ATOM 674 N N . THR A 1 86 ? 7.969 6.238 -1.953 1.00 97.06 86 THR A N 1
ATOM 675 C CA . THR A 1 86 ? 7.014 6.281 -0.838 1.00 97.06 86 THR A CA 1
ATOM 676 C C . THR A 1 86 ? 6.560 4.863 -0.475 1.00 97.06 86 THR A C 1
ATOM 678 O O . THR A 1 86 ? 6.722 3.938 -1.273 1.00 97.06 86 THR A O 1
ATOM 681 N N . SER A 1 87 ? 6.030 4.662 0.734 1.00 96.88 87 SER A N 1
ATOM 682 C CA . SER A 1 87 ? 5.494 3.359 1.146 1.00 96.88 87 SER A CA 1
ATOM 683 C C . SER A 1 87 ? 4.084 3.148 0.602 1.00 96.88 87 SER A C 1
ATOM 685 O O . SER A 1 87 ? 3.341 4.102 0.379 1.00 96.88 87 SER A O 1
ATOM 687 N N . ILE A 1 88 ? 3.683 1.887 0.444 1.00 96.69 88 ILE A N 1
ATOM 688 C CA . ILE A 1 88 ? 2.304 1.539 0.079 1.00 96.69 88 ILE A CA 1
ATOM 689 C C . ILE A 1 88 ? 1.290 2.020 1.129 1.00 96.69 88 ILE A C 1
ATOM 691 O O . ILE A 1 88 ? 0.164 2.368 0.777 1.00 96.69 88 ILE A O 1
ATOM 695 N N . ASP A 1 89 ? 1.703 2.098 2.397 1.00 97.56 89 ASP A N 1
ATOM 696 C CA . ASP A 1 89 ? 0.897 2.592 3.513 1.00 97.56 89 ASP A CA 1
ATOM 697 C C . ASP A 1 89 ? 0.428 4.030 3.268 1.00 97.56 89 ASP A C 1
ATOM 699 O O . ASP A 1 89 ? -0.772 4.296 3.273 1.00 97.56 89 ASP A O 1
ATOM 703 N N . TYR A 1 90 ? 1.367 4.930 2.957 1.00 97.38 90 TYR A N 1
ATOM 704 C CA . TYR A 1 90 ? 1.060 6.321 2.619 1.00 97.38 90 TYR A CA 1
ATOM 705 C C . TYR A 1 90 ? 0.436 6.449 1.233 1.00 97.38 90 TYR A C 1
ATOM 707 O O . TYR A 1 90 ? -0.553 7.148 1.049 1.00 97.38 90 TYR A O 1
ATOM 715 N N . ALA A 1 91 ? 1.022 5.787 0.238 1.00 97.00 91 ALA A N 1
ATOM 716 C CA . ALA A 1 91 ? 0.671 5.999 -1.158 1.00 97.00 91 ALA A CA 1
ATOM 717 C C . ALA A 1 91 ? -0.741 5.492 -1.489 1.00 97.00 91 ALA A C 1
ATOM 719 O O . ALA A 1 91 ? -1.445 6.094 -2.301 1.00 97.00 91 ALA A O 1
ATOM 720 N N . VAL A 1 92 ? -1.150 4.389 -0.856 1.00 97.56 92 VAL A N 1
ATOM 721 C CA . VAL A 1 92 ? -2.401 3.689 -1.153 1.00 97.56 92 VAL A CA 1
ATOM 722 C C . VAL A 1 92 ? -3.259 3.523 0.096 1.00 97.56 92 VAL A C 1
ATOM 724 O O . VAL A 1 92 ? -4.412 3.946 0.086 1.00 97.56 92 VAL A O 1
ATOM 727 N N . MET A 1 93 ? -2.745 2.920 1.171 1.00 97.50 93 MET A N 1
ATOM 728 C CA . MET A 1 93 ? -3.605 2.427 2.259 1.00 97.50 93 MET A CA 1
ATOM 729 C C . MET A 1 93 ? -4.295 3.536 3.065 1.00 97.50 93 MET A C 1
ATOM 731 O O . MET A 1 93 ? -5.436 3.342 3.477 1.00 97.50 93 MET A O 1
ATOM 735 N N . GLU A 1 94 ? -3.674 4.703 3.256 1.00 96.94 94 GLU A N 1
ATOM 736 C CA . GLU A 1 94 ? -4.324 5.853 3.913 1.00 96.94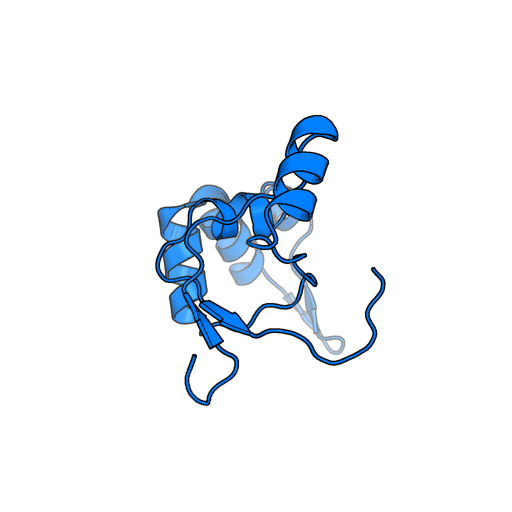 94 GLU A CA 1
ATOM 737 C C . GLU A 1 94 ? -5.480 6.464 3.101 1.00 96.94 94 GLU A C 1
ATOM 739 O O . GLU A 1 94 ? -6.336 7.150 3.667 1.00 96.94 94 GLU A O 1
ATOM 744 N N . HIS A 1 95 ? -5.527 6.211 1.791 1.00 96.62 95 HIS A N 1
ATOM 745 C CA . HIS A 1 95 ? -6.476 6.841 0.870 1.00 96.62 95 HIS A CA 1
ATOM 746 C C . HIS A 1 95 ? -7.466 5.857 0.234 1.00 96.62 95 HIS A C 1
ATOM 748 O O . HIS A 1 95 ? -8.525 6.266 -0.244 1.00 96.62 95 HIS A O 1
ATOM 754 N N . ALA A 1 96 ? -7.142 4.564 0.227 1.00 94.75 96 ALA A N 1
ATOM 755 C CA . ALA A 1 96 ? -7.951 3.537 -0.402 1.00 94.75 96 ALA A CA 1
ATOM 756 C C . ALA A 1 96 ? -9.258 3.277 0.360 1.00 94.75 96 ALA A C 1
ATOM 758 O O . ALA A 1 96 ? -9.332 3.299 1.590 1.00 94.75 96 ALA A O 1
ATOM 759 N N . GLN A 1 97 ? -10.304 2.968 -0.401 1.00 93.12 97 GLN A N 1
ATOM 760 C CA . GLN A 1 97 ? -11.596 2.544 0.127 1.00 93.12 97 GLN A CA 1
ATOM 761 C C . GLN A 1 97 ? -11.741 1.021 0.060 1.00 93.12 97 GLN A C 1
ATOM 763 O O . GLN A 1 97 ? -11.061 0.345 -0.709 1.00 93.12 97 GLN A O 1
ATOM 768 N N . GLY A 1 98 ? -12.660 0.469 0.857 1.00 93.75 98 GLY A N 1
ATOM 769 C CA . GLY A 1 98 ? -12.961 -0.967 0.825 1.00 93.75 98 GLY A CA 1
ATOM 770 C C . GLY A 1 98 ? -11.869 -1.853 1.434 1.00 93.75 98 GLY A C 1
ATOM 771 O O . GLY A 1 98 ? -11.752 -3.019 1.066 1.00 93.75 98 GLY A O 1
ATOM 772 N N . ILE A 1 99 ? -11.074 -1.314 2.360 1.00 96.44 99 ILE A N 1
ATOM 773 C CA . ILE A 1 99 ? -10.050 -2.072 3.083 1.00 96.44 99 ILE A CA 1
ATOM 774 C C . ILE A 1 99 ? -10.725 -2.981 4.119 1.00 96.44 99 ILE A C 1
ATOM 776 O O . ILE A 1 99 ? -11.596 -2.553 4.883 1.00 96.44 99 ILE A O 1
ATOM 780 N N . ALA A 1 100 ? -10.276 -4.232 4.182 1.00 96.56 100 ALA A N 1
ATOM 781 C CA . ALA A 1 100 ? -10.598 -5.162 5.254 1.00 96.56 100 ALA A CA 1
ATOM 782 C C . ALA A 1 100 ? -9.312 -5.615 5.953 1.00 96.56 100 ALA A C 1
ATOM 784 O O . ALA A 1 100 ? -8.262 -5.736 5.326 1.00 96.56 100 ALA A O 1
ATOM 785 N N . MET A 1 101 ? -9.405 -5.874 7.253 1.00 95.81 101 MET A N 1
ATOM 786 C CA . MET A 1 101 ? -8.330 -6.429 8.071 1.00 95.81 101 MET A CA 1
ATOM 787 C C . MET A 1 101 ? -8.701 -7.825 8.551 1.00 95.81 101 MET A C 1
ATOM 789 O O . MET A 1 101 ? -9.875 -8.103 8.785 1.00 95.81 101 MET A O 1
ATOM 793 N N . VAL A 1 102 ? -7.691 -8.667 8.763 1.00 95.06 102 VAL A N 1
ATOM 794 C CA . VAL A 1 102 ? -7.816 -9.939 9.479 1.00 95.06 102 VAL A CA 1
ATOM 795 C C . VAL A 1 102 ? -6.947 -9.867 10.726 1.00 95.06 102 VAL A C 1
ATOM 797 O O . VAL A 1 102 ? -5.779 -9.488 10.645 1.00 95.06 102 VAL A O 1
ATOM 800 N N . THR A 1 103 ? -7.499 -10.201 11.892 1.00 93.25 103 THR A N 1
ATOM 801 C CA . THR A 1 103 ? -6.724 -10.172 13.141 1.00 93.25 103 THR A CA 1
ATOM 802 C C . THR A 1 103 ? -5.692 -11.296 13.166 1.00 93.25 103 THR A C 1
ATOM 804 O O . THR A 1 103 ? -6.053 -12.468 13.058 1.00 93.25 103 THR A O 1
ATOM 807 N N . ALA A 1 104 ? -4.419 -10.955 13.365 1.00 91.69 104 ALA A N 1
ATOM 808 C CA . ALA A 1 104 ? -3.355 -11.935 13.550 1.00 91.69 104 ALA A CA 1
ATOM 809 C C . ALA A 1 104 ? -3.405 -12.549 14.962 1.00 91.69 104 ALA A C 1
ATOM 811 O O . ALA A 1 104 ? -3.463 -11.830 15.958 1.00 91.69 104 ALA A O 1
ATOM 812 N N . SER A 1 105 ? -3.349 -13.881 15.050 1.00 90.69 105 SER A N 1
ATOM 813 C CA . SER A 1 105 ? -3.292 -14.632 16.318 1.00 90.69 105 SER A CA 1
ATOM 814 C C . SER A 1 105 ? -1.900 -15.196 16.635 1.00 90.69 105 SER A C 1
ATOM 816 O O . SER A 1 105 ? -1.737 -15.943 17.600 1.00 90.69 105 SER A O 1
ATOM 818 N N . PHE A 1 106 ? -0.899 -14.886 15.809 1.00 92.06 106 PHE A N 1
ATOM 819 C CA . PHE A 1 106 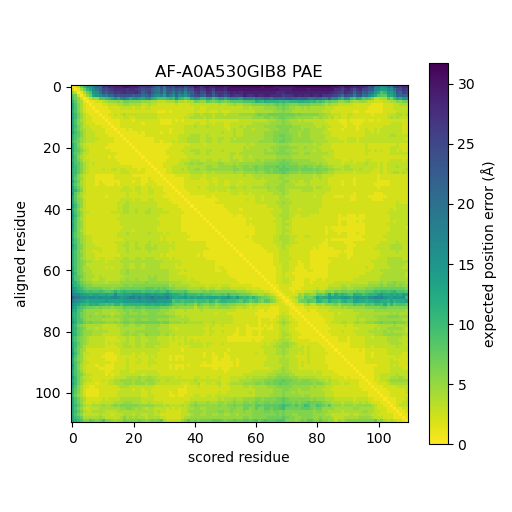? 0.488 -15.319 15.972 1.00 92.06 106 PHE A CA 1
ATOM 820 C C . PHE A 1 106 ? 1.343 -14.228 16.628 1.00 92.06 106 PHE A C 1
ATOM 822 O O . PHE A 1 106 ? 0.979 -13.054 16.649 1.00 92.06 106 PHE A O 1
ATOM 829 N N . ARG A 1 107 ? 2.502 -14.621 17.170 1.00 95.19 107 ARG A N 1
ATOM 830 C CA . ARG A 1 107 ? 3.501 -13.664 17.667 1.00 95.19 107 ARG A CA 1
ATOM 831 C C . ARG A 1 107 ? 4.148 -12.949 16.488 1.00 95.19 107 ARG A C 1
ATOM 833 O O . ARG A 1 107 ? 4.582 -13.608 15.550 1.00 95.19 107 ARG A O 1
ATOM 840 N N . TRP A 1 108 ? 4.247 -11.632 16.576 1.00 94.94 108 TRP A N 1
ATOM 841 C CA . TRP A 1 108 ? 4.805 -10.780 15.534 1.00 94.94 108 TRP A CA 1
ATOM 842 C C . TRP A 1 108 ? 5.707 -9.711 16.161 1.00 94.94 108 TRP A C 1
ATOM 844 O O . TRP A 1 108 ? 5.444 -9.262 17.278 1.00 94.94 108 TRP A O 1
ATOM 854 N N . ASN A 1 109 ? 6.781 -9.371 15.453 1.00 93.69 109 ASN A N 1
ATOM 855 C CA . ASN A 1 109 ? 7.716 -8.281 15.726 1.00 93.69 109 ASN A CA 1
ATOM 856 C C . ASN A 1 109 ? 8.231 -7.790 14.359 1.00 93.69 109 ASN A C 1
ATOM 858 O O . ASN A 1 109 ? 8.352 -8.630 13.459 1.00 93.69 109 ASN A O 1
ATOM 862 N N . ASP A 1 110 ? 8.450 -6.486 14.202 1.00 89.12 110 ASP A N 1
ATOM 863 C CA . ASP A 1 110 ? 8.866 -5.872 12.933 1.00 89.12 110 ASP A CA 1
ATOM 864 C C . ASP A 1 110 ? 10.382 -5.937 12.680 1.00 89.12 110 ASP A C 1
ATOM 866 O O . ASP A 1 110 ? 11.158 -6.223 13.625 1.00 89.12 110 ASP A O 1
#

Foldseek 3Di:
DDDDQKDFDPFADDPDDPVVVVVQVVVVPDDDDQLDDDDDPVLVLVQCCVQPVQLNVLVVVQQVVWDADPVGTHRPCVSVVSRDDDDCSVRGVRPDHPDMDGDDPDDGDD

Solvent-accessible surface area (backbone atoms only — not comparable to full-atom values): 7148 Å² total; per-residue (Å²): 136,83,94,73,63,63,44,79,56,92,75,58,80,77,83,66,55,71,74,56,45,52,51,36,61,74,63,71,80,61,77,85,83,85,86,77,85,87,78,56,71,69,59,53,50,51,49,33,52,73,66,32,44,65,42,42,57,29,46,52,52,13,57,76,59,39,49,74,58,99,90,44,80,43,60,44,64,84,36,49,72,63,30,73,90,74,54,64,53,71,58,39,49,54,74,57,76,91,48,68,45,65,76,80,90,68,92,82,82,135